Protein AF-A0A3M1JGF9-F1 (afdb_monomer)

Structure (mmCIF, N/CA/C/O backbone):
data_AF-A0A3M1JGF9-F1
#
_entry.id   AF-A0A3M1JGF9-F1
#
loop_
_atom_site.group_PDB
_atom_site.id
_atom_site.type_symbol
_atom_site.label_atom_id
_atom_site.label_alt_id
_atom_site.label_comp_id
_atom_site.label_asym_id
_atom_site.label_entity_id
_atom_site.label_seq_id
_atom_site.pdbx_PDB_ins_code
_atom_site.Cartn_x
_atom_site.Cartn_y
_atom_site.Cartn_z
_atom_site.occupancy
_atom_site.B_iso_or_equiv
_atom_site.auth_seq_id
_atom_site.auth_comp_id
_atom_site.auth_asym_id
_atom_site.auth_atom_id
_atom_site.pdbx_PDB_model_num
ATOM 1 N N . MET A 1 1 ? 50.517 15.305 14.776 1.00 36.41 1 MET A N 1
ATOM 2 C CA . MET A 1 1 ? 51.108 14.289 15.669 1.00 36.41 1 MET A CA 1
ATOM 3 C C . MET A 1 1 ? 50.270 14.239 16.945 1.00 36.41 1 MET A C 1
ATOM 5 O O . MET A 1 1 ? 50.256 15.203 17.689 1.00 36.41 1 MET A O 1
ATOM 9 N N . VAL A 1 2 ? 49.487 13.161 17.072 1.00 43.53 2 VAL A N 1
ATOM 10 C CA . VAL A 1 2 ? 48.803 12.592 18.256 1.00 43.53 2 VAL A CA 1
ATOM 11 C C . VAL A 1 2 ? 48.005 13.533 19.182 1.00 43.53 2 VAL A C 1
ATOM 13 O O . VAL A 1 2 ? 48.498 14.037 20.185 1.00 43.53 2 VAL A O 1
ATOM 16 N N . LEU A 1 3 ? 46.702 13.642 18.894 1.00 41.44 3 LEU A N 1
ATOM 17 C CA . LEU A 1 3 ? 45.661 14.099 19.818 1.00 41.44 3 LEU A CA 1
ATOM 18 C C . LEU A 1 3 ? 45.205 12.942 20.732 1.00 41.44 3 LEU A C 1
ATOM 20 O O . LEU A 1 3 ? 44.642 11.950 20.282 1.00 41.44 3 LEU A O 1
ATOM 24 N N . SER A 1 4 ? 45.503 13.103 22.022 1.00 41.81 4 SER A N 1
ATOM 25 C CA . SER A 1 4 ? 44.767 12.678 23.226 1.00 41.81 4 SER A CA 1
ATOM 26 C C . SER A 1 4 ? 43.719 11.547 23.106 1.00 41.81 4 SER A C 1
ATOM 28 O O . SER A 1 4 ? 42.524 11.787 22.934 1.00 41.81 4 SER A O 1
ATOM 30 N N . LYS A 1 5 ? 44.151 10.299 23.344 1.00 53.53 5 LYS A N 1
ATOM 31 C CA . LYS A 1 5 ? 43.290 9.165 23.739 1.00 53.53 5 LYS A CA 1
ATOM 32 C C . LYS A 1 5 ? 43.031 9.214 25.251 1.00 53.53 5 LYS A C 1
ATOM 34 O O . LYS A 1 5 ? 43.827 8.659 26.002 1.00 53.53 5 LYS A O 1
ATOM 39 N N . LYS A 1 6 ? 41.962 9.865 25.728 1.00 52.56 6 LYS A N 1
ATOM 40 C CA . LYS A 1 6 ? 41.618 9.839 27.174 1.00 52.56 6 LYS A CA 1
ATOM 41 C C . LYS A 1 6 ? 40.124 9.845 27.539 1.00 52.56 6 LYS A C 1
ATOM 43 O O . LYS A 1 6 ? 39.809 10.081 28.698 1.00 52.56 6 LYS A O 1
ATOM 48 N N . LYS A 1 7 ? 39.194 9.568 26.616 1.00 50.72 7 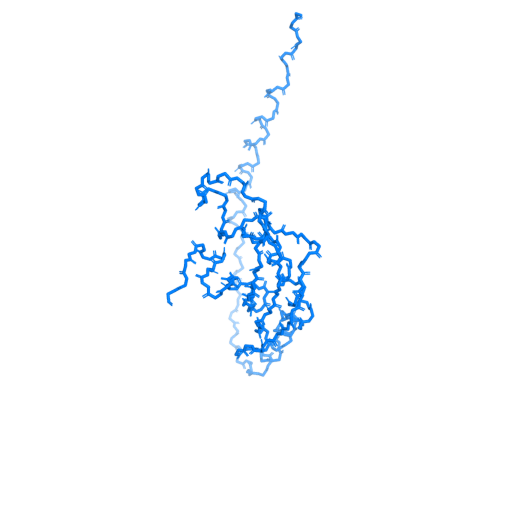LYS A N 1
ATOM 49 C CA . LYS A 1 7 ? 37.745 9.663 26.922 1.00 50.72 7 LYS A CA 1
ATOM 50 C C . LYS A 1 7 ? 36.935 8.362 26.854 1.00 50.72 7 LYS A C 1
ATOM 52 O O . LYS A 1 7 ? 35.781 8.366 27.251 1.00 50.72 7 LYS A O 1
ATOM 57 N N . GLU A 1 8 ? 37.542 7.240 26.479 1.00 52.59 8 GLU A N 1
ATOM 58 C CA . GLU A 1 8 ? 36.810 5.976 26.271 1.00 52.59 8 GLU A CA 1
ATOM 59 C C . GLU A 1 8 ? 36.653 5.103 27.535 1.00 52.59 8 GLU A C 1
ATOM 61 O O . GLU A 1 8 ? 35.921 4.121 27.519 1.00 52.59 8 GLU A O 1
ATOM 66 N N . LEU A 1 9 ? 37.300 5.439 28.661 1.00 48.44 9 LEU A N 1
ATOM 67 C CA . LEU A 1 9 ? 37.299 4.565 29.848 1.00 48.44 9 LEU A CA 1
ATOM 68 C C . LEU A 1 9 ? 36.198 4.853 30.886 1.00 48.44 9 LEU A C 1
ATOM 70 O O . LEU A 1 9 ? 36.077 4.105 31.851 1.00 48.44 9 LEU A O 1
ATOM 74 N N . SER A 1 10 ? 35.391 5.907 30.720 1.00 50.38 10 SER A N 1
ATOM 75 C CA . SER A 1 10 ? 34.428 6.329 31.756 1.00 50.38 10 SER A CA 1
ATOM 76 C C . SER A 1 10 ? 32.991 5.841 31.539 1.00 50.38 10 SER A C 1
ATOM 78 O O . SER A 1 10 ? 32.190 5.916 32.467 1.00 50.38 10 SER A O 1
ATOM 80 N N . VAL A 1 11 ? 32.638 5.350 30.347 1.00 48.50 11 VAL A N 1
ATOM 81 C CA . VAL A 1 11 ? 31.243 4.982 30.024 1.00 48.50 11 VAL A CA 1
ATOM 82 C C . VAL A 1 11 ? 30.950 3.511 30.347 1.00 48.50 11 VAL A C 1
ATOM 84 O O . VAL A 1 11 ? 29.849 3.178 30.779 1.00 48.50 11 VAL A O 1
ATOM 87 N N . PHE A 1 12 ? 31.956 2.635 30.259 1.00 44.84 12 PHE A N 1
ATOM 88 C CA . PHE A 1 12 ? 31.793 1.204 30.542 1.00 44.84 12 PHE A CA 1
ATOM 89 C C . PHE A 1 12 ? 31.507 0.881 32.019 1.00 44.84 12 PHE A C 1
ATOM 91 O O . PHE A 1 12 ? 30.880 -0.135 32.304 1.00 44.84 12 PHE A O 1
ATOM 98 N N . PHE A 1 13 ? 31.886 1.751 32.963 1.00 45.31 13 PHE A N 1
ATOM 99 C CA . PHE A 1 13 ? 31.640 1.522 34.395 1.00 45.31 13 PHE A CA 1
ATOM 100 C C . PHE A 1 13 ? 30.205 1.855 34.844 1.00 45.31 13 PHE A C 1
ATOM 102 O O . PHE A 1 13 ? 29.757 1.372 35.881 1.00 45.31 13 PHE A O 1
ATOM 109 N N . ILE A 1 14 ? 29.457 2.641 34.061 1.00 48.16 14 ILE A N 1
ATOM 110 C CA . ILE A 1 14 ? 28.083 3.050 34.408 1.00 48.16 14 ILE A CA 1
ATOM 111 C C . ILE A 1 14 ? 27.065 1.969 34.006 1.00 48.16 14 ILE A C 1
ATOM 113 O O . ILE A 1 14 ? 26.063 1.775 34.691 1.00 48.16 14 ILE A O 1
ATOM 117 N N . ILE A 1 15 ? 27.349 1.195 32.954 1.00 49.38 15 ILE A N 1
ATOM 118 C CA . ILE A 1 15 ? 26.433 0.160 32.444 1.00 49.38 15 ILE A CA 1
ATOM 119 C C . ILE A 1 15 ? 26.360 -1.055 33.391 1.00 49.38 15 ILE A C 1
ATOM 121 O O . ILE A 1 15 ? 25.320 -1.703 33.483 1.00 49.38 15 ILE A O 1
ATOM 125 N N . VAL A 1 16 ? 27.411 -1.328 34.173 1.00 47.16 16 VAL A N 1
ATOM 126 C CA . VAL A 1 16 ? 27.439 -2.481 35.095 1.00 47.16 16 VAL A CA 1
ATOM 127 C C . VAL A 1 16 ? 26.659 -2.226 36.398 1.00 47.16 16 VAL A C 1
ATOM 129 O O . VAL A 1 16 ? 26.144 -3.171 36.990 1.00 47.16 16 VAL A O 1
ATOM 132 N N . LEU A 1 17 ? 26.478 -0.971 36.829 1.00 45.69 17 LEU A N 1
ATOM 133 C CA . LEU A 1 17 ? 25.765 -0.661 38.082 1.00 45.69 17 LEU A CA 1
ATOM 134 C C . LEU A 1 17 ? 24.235 -0.582 37.941 1.00 45.69 17 LEU A C 1
ATOM 136 O O . LEU A 1 17 ? 23.527 -0.823 38.916 1.0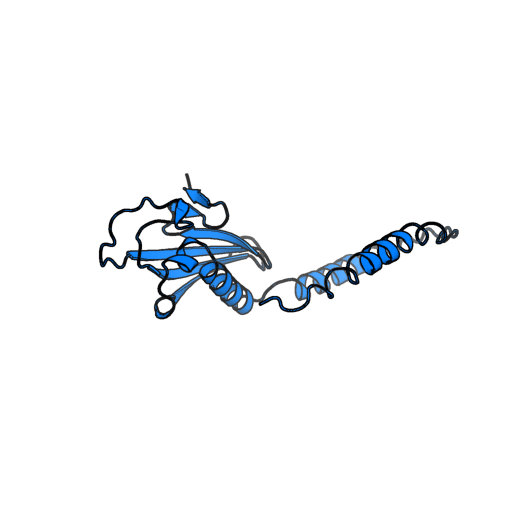0 45.69 17 LEU A O 1
ATOM 140 N N . VAL A 1 18 ? 23.701 -0.322 36.743 1.00 46.62 18 VAL A N 1
ATOM 141 C CA . VAL A 1 18 ? 22.239 -0.314 36.516 1.00 46.62 18 VAL A CA 1
ATOM 142 C C . VAL A 1 18 ? 21.674 -1.741 36.399 1.00 46.62 18 VAL A C 1
ATOM 144 O O . VAL A 1 18 ? 20.516 -1.979 36.736 1.00 46.62 18 VAL A O 1
ATOM 147 N N . GLY A 1 19 ? 22.503 -2.719 36.017 1.00 43.00 19 GLY A N 1
ATOM 148 C CA . GLY A 1 19 ? 22.100 -4.124 35.873 1.00 43.00 19 GLY A CA 1
ATOM 149 C C . GLY A 1 19 ? 21.864 -4.889 37.182 1.00 43.00 19 GLY A C 1
ATOM 150 O O . GLY A 1 19 ? 21.202 -5.920 37.156 1.00 43.00 19 GLY A O 1
ATOM 151 N N . ILE A 1 20 ? 22.353 -4.401 38.329 1.00 48.66 20 ILE A N 1
ATOM 152 C CA . ILE A 1 20 ? 22.236 -5.114 39.621 1.00 48.66 20 ILE A CA 1
ATOM 153 C C . ILE A 1 20 ? 21.040 -4.615 40.456 1.00 48.66 20 ILE A C 1
ATOM 155 O O . ILE A 1 20 ? 20.520 -5.347 41.297 1.00 48.66 20 ILE A O 1
ATOM 159 N N . ALA A 1 21 ? 20.520 -3.410 40.197 1.00 44.84 21 ALA A N 1
ATOM 160 C CA . ALA A 1 21 ? 19.360 -2.887 40.929 1.00 44.84 21 ALA A CA 1
ATOM 161 C C . ALA A 1 21 ? 18.011 -3.472 40.454 1.00 44.84 21 ALA A C 1
ATOM 163 O O . ALA A 1 21 ? 17.037 -3.454 41.205 1.00 44.84 21 ALA A O 1
ATOM 164 N N . ALA A 1 22 ? 17.942 -4.027 39.239 1.00 45.06 22 ALA A N 1
ATOM 165 C CA . ALA A 1 22 ? 16.697 -4.548 38.665 1.00 45.06 22 ALA A CA 1
ATOM 166 C C . ALA A 1 22 ? 16.371 -6.003 39.066 1.00 45.06 22 ALA A C 1
ATOM 168 O O . ALA A 1 22 ? 15.235 -6.438 38.893 1.00 45.06 22 ALA A O 1
ATOM 169 N N . THR A 1 23 ? 17.317 -6.756 39.638 1.00 47.50 23 THR A N 1
ATOM 170 C CA . THR A 1 23 ? 17.111 -8.174 39.997 1.00 47.50 23 THR A CA 1
ATOM 171 C C . THR A 1 23 ? 16.780 -8.422 41.469 1.00 47.50 23 THR A C 1
ATOM 173 O O . THR A 1 23 ? 16.525 -9.564 41.836 1.00 47.50 23 THR A O 1
ATOM 176 N N . LEU A 1 24 ? 16.731 -7.390 42.320 1.00 47.84 24 LEU A N 1
ATOM 177 C CA . LEU A 1 24 ? 16.362 -7.538 43.740 1.00 47.84 24 LEU A CA 1
ATOM 178 C C . LEU A 1 24 ? 15.080 -6.797 44.152 1.00 47.84 24 LEU A C 1
ATOM 180 O O . LEU A 1 24 ? 14.657 -6.919 45.297 1.00 47.84 24 LEU A O 1
ATOM 184 N N . TYR A 1 25 ? 14.403 -6.107 43.229 1.00 45.59 25 TYR A N 1
ATOM 185 C CA . TYR A 1 25 ? 13.114 -5.455 43.515 1.00 45.59 25 TYR A CA 1
ATOM 186 C C . TYR A 1 25 ? 11.878 -6.324 43.217 1.00 45.59 25 TYR A C 1
ATOM 188 O O . TYR A 1 25 ? 10.751 -5.860 43.352 1.00 45.59 25 TYR A O 1
ATOM 196 N N . PHE A 1 26 ? 12.070 -7.595 42.847 1.00 46.75 26 PHE A N 1
ATOM 197 C CA . PHE A 1 26 ? 10.984 -8.518 42.483 1.00 46.75 26 PHE A CA 1
ATOM 198 C C . PHE A 1 26 ? 10.594 -9.527 43.582 1.00 46.75 26 PHE A C 1
ATOM 200 O O . PHE A 1 26 ? 9.940 -10.521 43.281 1.00 46.75 26 PHE A O 1
ATOM 207 N N . SER A 1 27 ? 10.958 -9.301 44.853 1.00 45.94 27 SER A N 1
ATOM 208 C CA . SER A 1 27 ? 10.731 -10.291 45.928 1.00 45.94 27 SER A CA 1
ATOM 209 C C . SER A 1 27 ? 9.824 -9.857 47.092 1.00 45.94 27 SER A C 1
ATOM 211 O O . SER A 1 27 ? 9.777 -10.558 48.102 1.00 45.94 27 SER A O 1
ATOM 213 N N . SER A 1 28 ? 9.073 -8.756 47.012 1.00 48.97 28 SER A N 1
ATOM 214 C CA . SER A 1 28 ? 8.245 -8.349 48.164 1.00 48.97 28 SER A CA 1
ATOM 215 C C . SER A 1 28 ? 6.994 -7.543 47.819 1.00 48.97 28 SER A C 1
ATOM 217 O O . SER A 1 28 ? 6.705 -6.529 48.448 1.00 48.97 28 SER A O 1
ATOM 219 N N . TYR A 1 29 ? 6.185 -8.032 46.878 1.00 39.84 29 TYR A N 1
ATOM 220 C CA . TYR A 1 29 ? 4.782 -7.615 46.819 1.00 39.84 29 TYR A CA 1
ATOM 221 C C . TYR A 1 29 ? 3.854 -8.817 46.642 1.00 39.84 29 TYR A C 1
ATOM 223 O O . TYR A 1 29 ? 3.388 -9.134 45.553 1.00 39.84 29 TYR A O 1
ATOM 231 N N . SER A 1 30 ? 3.603 -9.497 47.762 1.00 48.75 30 SER A N 1
ATOM 232 C CA . SER A 1 30 ? 2.412 -10.324 47.948 1.00 48.75 30 SER A CA 1
ATOM 233 C C . SER A 1 30 ? 1.297 -9.447 48.515 1.00 48.75 30 SER A C 1
ATOM 235 O O . SER A 1 30 ? 1.406 -9.041 49.673 1.00 48.75 30 SER A O 1
ATOM 237 N N . PRO A 1 31 ? 0.192 -9.204 47.796 1.00 45.03 31 PRO A N 1
ATOM 238 C CA . PRO A 1 31 ? -1.070 -8.901 48.440 1.00 45.03 31 PRO A CA 1
ATOM 239 C C . PRO A 1 31 ? -1.772 -10.229 48.742 1.00 45.03 31 PRO A C 1
ATOM 241 O O . PRO A 1 31 ? -2.373 -10.863 47.876 1.00 45.03 31 PRO A O 1
ATOM 244 N N . ALA A 1 32 ? -1.659 -10.675 49.991 1.00 42.03 32 ALA A N 1
ATOM 245 C CA . ALA A 1 32 ? -2.533 -11.698 50.538 1.00 42.03 32 ALA A CA 1
ATOM 246 C C . ALA A 1 32 ? -3.851 -11.049 50.986 1.00 42.03 32 ALA A C 1
ATOM 248 O O . ALA A 1 32 ? -3.837 -10.100 51.765 1.00 42.03 32 ALA A O 1
ATOM 249 N N . GLY A 1 33 ? -4.972 -11.626 50.547 1.00 34.81 33 GLY A N 1
ATOM 250 C CA . GLY A 1 33 ? -6.268 -11.502 51.214 1.00 34.81 33 GLY A CA 1
ATOM 251 C C . GLY A 1 33 ? -7.330 -10.715 50.448 1.00 34.81 33 GLY A C 1
ATOM 252 O O . GLY A 1 33 ? -7.343 -9.494 50.453 1.00 34.81 33 GLY A O 1
ATOM 253 N N . SER A 1 34 ? -8.311 -11.415 49.883 1.00 36.72 34 SER A N 1
ATOM 254 C CA . SER A 1 34 ? -9.589 -11.618 50.576 1.00 36.72 34 SER A CA 1
ATOM 255 C C . SER A 1 34 ? -10.605 -12.233 49.619 1.00 36.72 34 SER A C 1
ATOM 257 O O . SER A 1 34 ? -10.909 -11.701 48.556 1.00 36.72 34 SER A O 1
ATOM 259 N N . SER A 1 35 ? -11.157 -13.357 50.058 1.00 45.91 35 SER A N 1
ATOM 260 C CA . SER A 1 35 ? -12.418 -13.938 49.616 1.00 45.91 35 SER A CA 1
ATOM 261 C C . SER A 1 35 ? -13.517 -12.889 49.438 1.00 45.91 35 SER A C 1
ATOM 263 O O . SER A 1 35 ? -13.754 -12.075 50.331 1.00 45.91 35 SER A O 1
ATOM 265 N N . GLY A 1 36 ? -14.237 -12.982 48.327 1.00 32.53 36 GLY A N 1
ATOM 266 C CA . GLY A 1 36 ? -15.454 -12.221 48.090 1.00 32.53 36 GLY A CA 1
ATOM 267 C C . GLY A 1 36 ? -16.043 -12.588 46.742 1.00 32.53 36 GLY A C 1
ATOM 268 O O . GLY A 1 36 ? -15.845 -11.882 45.762 1.00 32.53 36 GLY A O 1
ATOM 269 N N . GLY A 1 37 ? -16.742 -13.721 46.682 1.00 42.78 37 GLY A N 1
ATOM 270 C CA . GLY A 1 37 ? -17.642 -13.990 45.571 1.00 42.78 37 GLY A CA 1
ATOM 271 C C . GLY A 1 37 ? -18.718 -12.910 45.540 1.00 42.78 37 GLY A C 1
ATOM 272 O O . GLY A 1 37 ? -19.593 -12.888 46.398 1.00 42.78 37 GLY A O 1
ATOM 273 N N . VAL A 1 38 ? -18.653 -12.032 44.545 1.00 38.28 38 VAL A N 1
ATOM 274 C CA . VAL A 1 38 ? -19.790 -11.227 44.109 1.00 38.28 38 VAL A CA 1
ATOM 275 C C . VAL A 1 38 ? -19.975 -11.532 42.631 1.00 38.28 38 VAL A C 1
ATOM 277 O O . VAL A 1 38 ? -19.209 -11.094 41.777 1.00 38.28 38 VAL A O 1
ATOM 280 N N . GLN A 1 39 ? -20.982 -12.355 42.337 1.00 47.84 39 GLN A N 1
ATOM 281 C CA . GLN A 1 39 ? -21.560 -12.417 41.003 1.00 47.84 39 GLN A CA 1
ATOM 282 C C . GLN 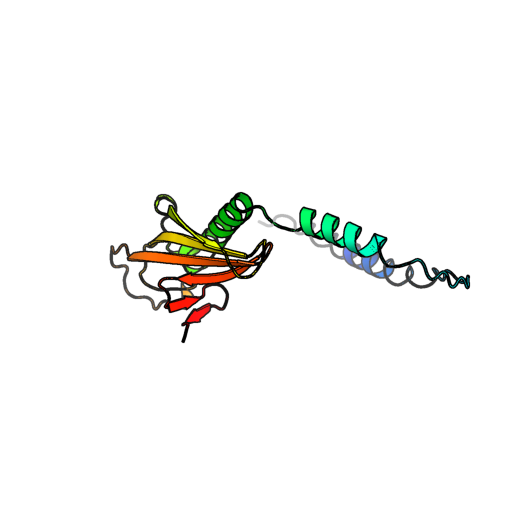A 1 39 ? -22.246 -11.074 40.739 1.00 47.84 39 GLN A C 1
ATOM 284 O O . GLN A 1 39 ? -23.394 -10.876 41.136 1.00 47.84 39 GLN A O 1
ATOM 289 N N . GLU A 1 40 ? -21.548 -10.150 40.081 1.00 47.78 40 GLU A N 1
ATOM 290 C CA . GLU A 1 40 ? -22.155 -8.925 39.572 1.00 47.78 40 GLU A CA 1
ATOM 291 C C . GLU A 1 40 ? -22.428 -9.070 38.070 1.00 47.78 40 GLU A C 1
ATOM 293 O O . GLU A 1 40 ? -21.565 -9.390 37.251 1.00 47.78 40 GLU A O 1
ATOM 298 N N . LYS A 1 41 ? -23.709 -8.948 37.739 1.00 45.28 41 LYS A N 1
ATOM 299 C CA . LYS A 1 41 ? -24.344 -9.347 36.485 1.00 45.28 41 LYS A CA 1
ATOM 300 C C . LYS A 1 41 ? -23.861 -8.507 35.293 1.00 45.28 41 LYS A C 1
ATOM 302 O O . LYS A 1 41 ? -24.285 -7.371 35.136 1.00 45.28 41 LYS A O 1
ATOM 307 N N . GLY A 1 42 ? -23.044 -9.105 34.424 1.00 51.62 42 GLY A N 1
ATOM 308 C CA . GLY A 1 42 ? -23.193 -9.218 32.954 1.00 51.62 42 GLY A CA 1
ATOM 309 C C . GLY A 1 42 ? -23.464 -8.012 32.030 1.00 51.62 42 GLY A C 1
ATOM 310 O O . GLY A 1 42 ? -23.375 -8.191 30.819 1.00 51.62 42 GLY A O 1
ATOM 311 N N . VAL A 1 43 ? -23.790 -6.814 32.519 1.00 52.81 43 VAL A N 1
ATOM 312 C CA . VAL A 1 43 ? -24.209 -5.670 31.678 1.00 52.81 43 VAL A CA 1
ATOM 313 C C . VAL A 1 43 ? -23.077 -4.651 31.511 1.00 52.81 43 VAL A C 1
ATOM 315 O O . VAL A 1 43 ? -22.795 -4.216 30.392 1.00 52.81 43 VAL A O 1
ATOM 318 N N . VAL A 1 44 ? -22.346 -4.368 32.595 1.00 56.22 44 VAL A N 1
ATOM 319 C CA . VAL A 1 44 ? -21.302 -3.326 32.666 1.00 56.22 44 VAL A CA 1
ATOM 320 C C . VAL A 1 44 ? -20.097 -3.624 31.757 1.00 56.22 44 VAL A C 1
ATOM 322 O O . VAL A 1 44 ? -19.498 -2.718 31.183 1.00 56.22 44 VAL A O 1
ATOM 325 N N . THR A 1 45 ? -19.770 -4.895 31.520 1.00 59.72 45 THR A N 1
ATOM 326 C CA . THR A 1 45 ? -18.653 -5.298 30.645 1.00 59.72 45 THR A CA 1
ATOM 327 C C . THR A 1 45 ? -18.911 -5.044 29.160 1.00 59.72 45 THR A C 1
ATOM 329 O O . THR A 1 45 ? -17.968 -4.794 28.408 1.00 59.72 45 THR A O 1
ATOM 332 N N . SER A 1 46 ? -20.168 -5.089 28.711 1.00 60.97 46 SER A N 1
ATOM 333 C CA . SER A 1 46 ? -20.499 -4.907 27.291 1.00 60.97 46 SER A CA 1
ATOM 334 C C . SER A 1 46 ? -20.419 -3.442 26.855 1.00 60.97 46 SER A C 1
ATOM 336 O O . SER A 1 46 ? -19.972 -3.147 25.746 1.00 60.97 46 SER A O 1
ATOM 338 N N . GLU A 1 47 ? -20.796 -2.521 27.742 1.00 65.69 47 GLU A N 1
ATOM 339 C CA . GLU A 1 47 ? -20.747 -1.082 27.489 1.00 65.69 47 GLU A CA 1
ATOM 340 C C . GLU A 1 47 ? -19.317 -0.558 27.572 1.00 65.69 47 GLU A C 1
ATOM 342 O O . GLU A 1 47 ? -18.886 0.141 26.658 1.00 65.69 47 GLU A O 1
ATOM 347 N N . ILE A 1 48 ? -18.537 -0.992 28.569 1.00 66.12 48 ILE A N 1
ATOM 348 C CA . ILE A 1 48 ? -17.108 -0.655 28.657 1.00 66.12 48 ILE A CA 1
ATOM 349 C C . ILE A 1 48 ? -16.355 -1.171 27.423 1.00 66.12 48 ILE A C 1
ATOM 351 O O . ILE A 1 48 ? -15.601 -0.418 26.813 1.00 66.12 48 ILE A O 1
ATOM 355 N N . ARG A 1 49 ? -16.622 -2.404 26.965 1.00 62.50 49 ARG A N 1
ATOM 356 C CA . ARG A 1 49 ? -16.023 -2.936 25.727 1.00 62.50 49 ARG A CA 1
ATOM 357 C C . ARG A 1 49 ? -16.409 -2.118 24.494 1.00 62.50 49 ARG A C 1
ATOM 359 O O . ARG A 1 49 ? -15.552 -1.872 23.652 1.00 62.50 49 ARG A O 1
ATOM 366 N N . LYS A 1 50 ? -17.668 -1.685 24.375 1.00 61.66 50 LYS A N 1
ATOM 367 C CA . LYS A 1 50 ? -18.121 -0.836 23.259 1.00 61.66 50 LYS A CA 1
ATOM 368 C C . LYS A 1 50 ? -17.467 0.544 23.282 1.00 61.66 50 LYS A C 1
ATOM 370 O O . LYS A 1 50 ? -17.096 1.042 22.225 1.00 61.66 50 LYS A O 1
ATOM 375 N N . ILE A 1 51 ? -17.302 1.142 24.459 1.00 64.06 51 ILE A N 1
ATOM 376 C CA . ILE A 1 51 ? -16.632 2.439 24.628 1.00 64.06 51 ILE A CA 1
ATOM 377 C C . ILE A 1 51 ? -15.144 2.310 24.274 1.00 64.06 51 ILE A C 1
ATOM 379 O O . ILE A 1 51 ? -14.631 3.095 23.482 1.00 64.06 51 ILE A O 1
ATOM 383 N N . GLN A 1 52 ? -14.484 1.257 24.755 1.00 59.03 52 GLN A N 1
ATOM 384 C CA . GLN A 1 52 ? -13.063 1.010 24.513 1.00 59.03 52 GLN A CA 1
ATOM 385 C C . GLN A 1 52 ? -12.775 0.613 23.054 1.00 59.03 52 GLN A C 1
ATOM 387 O O . GLN A 1 52 ? -11.765 1.032 22.496 1.00 59.03 52 GLN A O 1
ATOM 392 N N .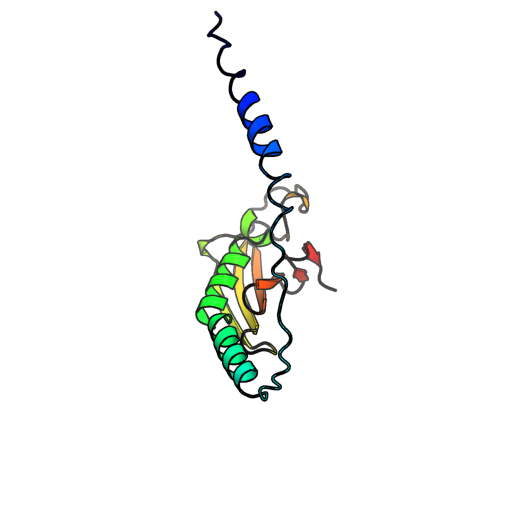 GLN A 1 53 ? -13.687 -0.118 22.395 1.00 58.53 53 GLN A N 1
ATOM 393 C CA . GLN A 1 53 ? -13.603 -0.388 20.953 1.00 58.53 53 GLN A CA 1
ATOM 394 C C . GLN A 1 53 ? -13.849 0.863 20.101 1.00 58.53 53 GLN A C 1
ATOM 396 O O . GLN A 1 53 ? -13.218 1.025 19.058 1.00 58.53 53 GLN A O 1
ATOM 401 N N . LYS A 1 54 ? -14.733 1.761 20.547 1.00 60.59 54 LYS A N 1
ATOM 402 C CA . LYS A 1 54 ? -15.019 3.026 19.860 1.00 60.59 54 LYS A CA 1
ATOM 403 C C . LYS A 1 54 ? -13.846 4.008 19.932 1.00 60.59 54 LYS A C 1
ATOM 405 O O . LYS A 1 54 ? -13.603 4.708 18.958 1.00 60.59 54 LYS A O 1
ATOM 410 N N . GLU A 1 55 ? -13.102 4.036 21.037 1.00 61.38 55 GLU A N 1
ATOM 411 C CA . GLU A 1 55 ? -11.841 4.793 21.126 1.00 61.38 55 GLU A CA 1
ATOM 412 C C . GLU A 1 55 ? -10.675 4.109 20.391 1.00 61.38 55 GLU A C 1
ATOM 414 O O . GLU A 1 55 ? -9.698 4.763 20.019 1.00 61.38 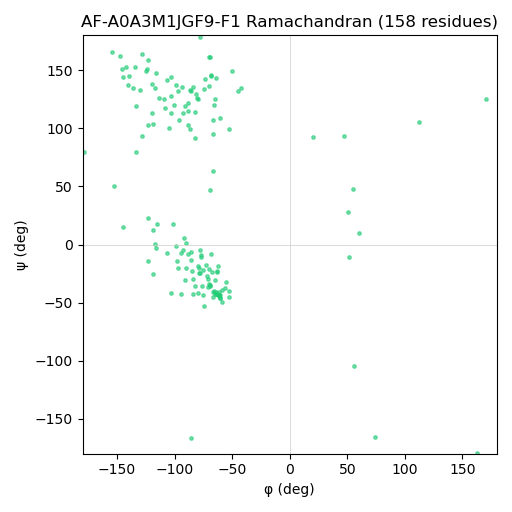55 GLU A O 1
ATOM 419 N N . SER A 1 56 ? -10.747 2.795 20.150 1.00 67.06 56 SER A N 1
ATOM 420 C CA . SER A 1 56 ? -9.663 2.067 19.486 1.00 67.06 56 SER A CA 1
ATOM 421 C C . SER A 1 56 ? -9.768 2.013 17.961 1.00 67.06 56 SER A C 1
ATOM 423 O O . SER A 1 56 ? -8.745 1.751 17.329 1.00 67.06 56 SER A O 1
ATOM 425 N N . SER A 1 57 ? -10.944 2.234 17.367 1.00 81.19 57 SER A N 1
ATOM 426 C CA . SER A 1 57 ? -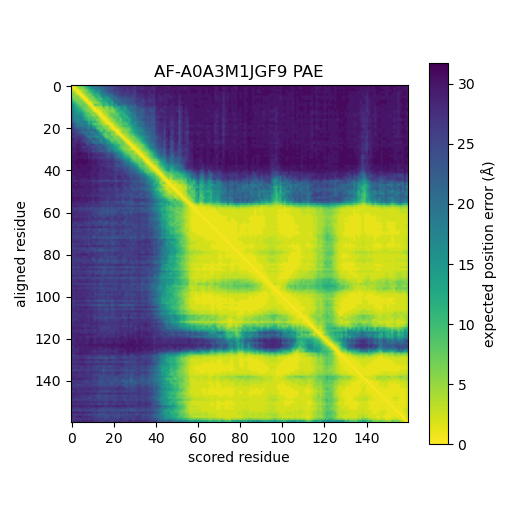11.155 2.154 15.913 1.00 81.19 57 SER A CA 1
ATOM 427 C C . SER A 1 57 ? -10.775 3.450 15.196 1.00 81.19 57 SER A C 1
ATOM 429 O O . SER A 1 57 ? -11.169 4.526 15.640 1.00 81.19 57 SER A O 1
ATOM 431 N N . LEU A 1 58 ? -10.066 3.352 14.068 1.00 89.31 58 LEU A N 1
ATOM 432 C CA . LEU A 1 58 ? -9.830 4.507 13.198 1.00 89.31 58 LEU A CA 1
ATOM 433 C C . LEU A 1 58 ? -11.126 4.960 12.527 1.00 89.31 58 LEU A C 1
ATOM 435 O O . LEU A 1 58 ? -11.960 4.139 12.141 1.00 89.31 58 LEU A O 1
ATOM 439 N N . THR A 1 59 ? -11.264 6.267 12.326 1.00 93.44 59 THR A N 1
ATOM 440 C CA . THR A 1 59 ? -12.213 6.802 11.347 1.00 93.44 59 THR A CA 1
ATOM 441 C C . THR A 1 59 ? -11.749 6.479 9.924 1.00 93.44 59 THR A C 1
ATOM 443 O O . THR A 1 59 ? -10.570 6.216 9.681 1.00 93.44 59 THR A O 1
ATOM 446 N N . PHE A 1 60 ? -12.666 6.557 8.956 1.00 94.81 60 PHE A N 1
ATOM 447 C CA . PHE A 1 60 ? -12.337 6.373 7.539 1.00 94.81 60 PHE A CA 1
ATOM 448 C C . PHE A 1 60 ? -11.182 7.277 7.077 1.00 94.81 60 PHE A C 1
ATOM 450 O O . PHE A 1 60 ? -10.261 6.824 6.404 1.00 94.81 60 PHE A O 1
ATOM 457 N N . GLU A 1 61 ? -11.214 8.557 7.457 1.00 96.31 61 GLU A N 1
ATOM 458 C CA . GLU A 1 61 ? -10.216 9.537 7.022 1.00 96.31 61 GLU A CA 1
ATOM 459 C C . GLU A 1 61 ? -8.848 9.306 7.677 1.00 96.31 61 GLU A C 1
ATOM 461 O O . GLU A 1 61 ? -7.813 9.464 7.029 1.00 96.31 61 GLU A O 1
ATOM 466 N N . GLU A 1 62 ? -8.821 8.894 8.946 1.00 95.69 62 GLU A N 1
ATOM 467 C CA . GLU A 1 62 ? -7.577 8.497 9.613 1.00 95.69 62 GLU A CA 1
ATOM 468 C C . GLU A 1 62 ? -7.001 7.221 9.000 1.00 95.69 62 GLU A C 1
ATOM 470 O O . GLU A 1 62 ? -5.793 7.152 8.774 1.00 95.69 62 GLU A O 1
ATOM 475 N N . SER A 1 63 ? -7.853 6.240 8.682 1.00 96.69 63 SER A N 1
ATOM 476 C CA . SER A 1 63 ? -7.431 5.005 8.019 1.00 96.69 63 SER A CA 1
ATOM 477 C C . SER A 1 63 ? -6.858 5.283 6.631 1.00 96.69 63 SER A C 1
ATOM 479 O O . SER A 1 63 ? -5.771 4.805 6.316 1.00 96.69 63 SER A O 1
ATOM 481 N N . ARG A 1 64 ? -7.499 6.165 5.851 1.00 97.94 64 ARG A N 1
ATOM 482 C CA . ARG A 1 64 ? -7.009 6.603 4.535 1.00 97.94 64 ARG A CA 1
ATOM 483 C C . ARG A 1 64 ? -5.629 7.250 4.623 1.00 97.94 64 ARG A C 1
ATOM 485 O O . ARG A 1 64 ? -4.736 6.883 3.864 1.00 97.94 64 ARG A O 1
ATOM 492 N N . LYS A 1 65 ? -5.443 8.202 5.545 1.00 98.06 65 LYS A N 1
ATOM 493 C CA . LYS A 1 65 ? -4.150 8.881 5.744 1.00 98.06 65 LYS A CA 1
ATOM 494 C C . LYS A 1 65 ? -3.068 7.916 6.214 1.00 98.06 65 LYS A C 1
ATOM 496 O O . LYS A 1 65 ? -1.933 7.997 5.751 1.00 98.06 65 LYS A O 1
ATOM 501 N N . LEU A 1 66 ? -3.415 6.999 7.116 1.00 97.81 66 LEU A N 1
ATOM 502 C CA . LEU A 1 66 ? -2.492 5.967 7.570 1.00 97.81 66 LEU A CA 1
ATOM 503 C C . LEU A 1 66 ? -2.114 5.024 6.422 1.00 97.81 66 LEU A C 1
ATOM 505 O O . LEU A 1 66 ? -0.942 4.708 6.267 1.00 97.81 66 LEU A O 1
ATOM 509 N N . ALA A 1 67 ? -3.074 4.622 5.592 1.00 98.38 67 ALA A N 1
ATOM 510 C CA . ALA A 1 67 ? -2.831 3.787 4.423 1.00 98.38 67 ALA A CA 1
ATOM 511 C C . ALA A 1 67 ? -1.890 4.463 3.415 1.00 98.38 67 ALA A C 1
ATOM 513 O O . ALA A 1 67 ? -0.954 3.829 2.938 1.00 98.38 67 ALA A O 1
ATOM 514 N N . GLU A 1 68 ? -2.091 5.754 3.141 1.00 98.56 68 GLU A N 1
ATOM 515 C CA . GLU A 1 68 ? -1.210 6.548 2.276 1.00 98.56 68 GLU A CA 1
ATOM 516 C C . GLU A 1 68 ? 0.218 6.610 2.836 1.00 98.56 68 GLU A C 1
ATOM 518 O O . GLU A 1 68 ? 1.187 6.347 2.123 1.00 98.56 68 GLU A O 1
ATOM 523 N N . PHE A 1 69 ? 0.352 6.871 4.140 1.00 98.31 69 PHE A N 1
ATOM 524 C CA . PHE A 1 69 ? 1.643 6.867 4.824 1.00 98.31 69 PHE A CA 1
ATOM 525 C C . PHE A 1 69 ? 2.334 5.494 4.754 1.00 98.31 69 PHE A C 1
ATOM 527 O O . PHE A 1 69 ? 3.523 5.411 4.431 1.00 98.31 69 PHE A O 1
ATOM 534 N N . LEU A 1 70 ? 1.597 4.412 5.014 1.00 98.31 70 LEU A N 1
ATOM 535 C CA . LEU A 1 70 ? 2.120 3.048 4.959 1.00 98.31 70 LEU A CA 1
ATOM 536 C C . LEU A 1 70 ? 2.559 2.669 3.542 1.00 98.31 70 LEU A C 1
ATOM 538 O O . LEU A 1 70 ? 3.649 2.125 3.387 1.00 98.31 70 LEU A O 1
ATOM 542 N N . LEU A 1 71 ? 1.777 3.021 2.516 1.00 98.44 71 LEU A N 1
ATOM 543 C CA . LEU A 1 71 ? 2.161 2.841 1.115 1.00 98.44 71 LEU A CA 1
ATOM 544 C C . LEU A 1 71 ? 3.423 3.636 0.772 1.00 98.44 71 LEU A C 1
ATOM 546 O O . LEU A 1 71 ? 4.332 3.086 0.162 1.00 98.44 71 LEU A O 1
ATOM 550 N N . SER A 1 72 ? 3.525 4.894 1.208 1.00 97.69 72 SER A N 1
ATOM 551 C CA . SER A 1 72 ? 4.712 5.721 0.945 1.00 97.69 72 SER A CA 1
ATOM 552 C C . SER A 1 72 ? 5.995 5.170 1.586 1.00 97.69 72 SER A C 1
ATOM 554 O O . SER A 1 72 ? 7.099 5.439 1.115 1.00 97.69 72 SER A O 1
ATOM 556 N N . SER A 1 73 ? 5.841 4.369 2.643 1.00 96.81 73 SER A N 1
ATOM 557 C CA . SER A 1 73 ? 6.928 3.682 3.347 1.00 96.81 73 SER A CA 1
ATOM 558 C C . SER A 1 73 ? 7.162 2.253 2.840 1.00 96.81 73 SER A C 1
ATOM 560 O O . SER A 1 73 ? 8.106 1.593 3.277 1.00 96.81 73 SER A O 1
ATOM 562 N N . ALA A 1 74 ? 6.298 1.747 1.957 1.00 95.62 74 ALA A N 1
ATOM 563 C CA . ALA A 1 74 ? 6.384 0.395 1.429 1.00 95.62 74 ALA A CA 1
ATOM 564 C C . ALA A 1 74 ? 7.538 0.297 0.416 1.00 95.62 74 ALA A C 1
ATOM 566 O O . ALA A 1 74 ? 7.749 1.249 -0.339 1.00 95.62 74 ALA A O 1
ATOM 567 N N . PRO A 1 75 ? 8.298 -0.816 0.367 1.00 94.25 75 PRO A N 1
ATOM 568 C CA . PRO A 1 75 ? 9.519 -0.898 -0.434 1.00 94.25 75 PRO A CA 1
ATOM 569 C C . PRO A 1 75 ? 9.339 -0.507 -1.903 1.00 94.25 75 PRO A C 1
ATOM 571 O O . PRO A 1 75 ? 10.191 0.188 -2.452 1.00 94.25 75 PRO A O 1
ATOM 574 N N . THR A 1 76 ? 8.235 -0.897 -2.543 1.00 93.81 76 THR A N 1
ATOM 575 C CA . THR A 1 76 ? 8.027 -0.598 -3.963 1.00 93.81 76 THR A CA 1
ATOM 576 C C . THR A 1 76 ? 7.956 0.901 -4.229 1.00 93.81 76 THR A C 1
ATOM 578 O O . THR A 1 76 ? 8.584 1.385 -5.170 1.00 93.81 76 THR A O 1
ATOM 581 N N . PHE A 1 77 ? 7.235 1.639 -3.385 1.00 95.81 77 PHE A N 1
ATOM 582 C CA . PHE A 1 77 ? 7.109 3.087 -3.508 1.00 95.81 77 PHE A CA 1
ATOM 583 C C . PHE A 1 77 ? 8.329 3.819 -2.943 1.00 95.81 77 PHE A C 1
ATOM 585 O O . PHE A 1 77 ? 8.809 4.771 -3.544 1.00 95.81 77 PHE A O 1
ATOM 592 N N . PHE A 1 78 ? 8.844 3.383 -1.796 1.00 95.06 78 PHE A N 1
ATOM 593 C CA . PHE A 1 78 ? 9.907 4.076 -1.075 1.00 95.06 78 PHE A CA 1
ATOM 594 C C . PHE A 1 78 ? 11.186 4.233 -1.907 1.00 95.06 78 PHE A C 1
ATOM 596 O O . PHE A 1 78 ? 11.833 5.277 -1.843 1.00 95.06 78 PHE A O 1
ATOM 603 N N . TYR A 1 79 ? 11.554 3.207 -2.682 1.00 90.62 79 TYR A N 1
ATOM 604 C CA . TYR A 1 79 ? 12.777 3.241 -3.484 1.00 90.62 79 TYR A CA 1
ATOM 605 C C . TYR A 1 79 ? 12.598 3.944 -4.832 1.00 90.62 79 TYR A C 1
ATO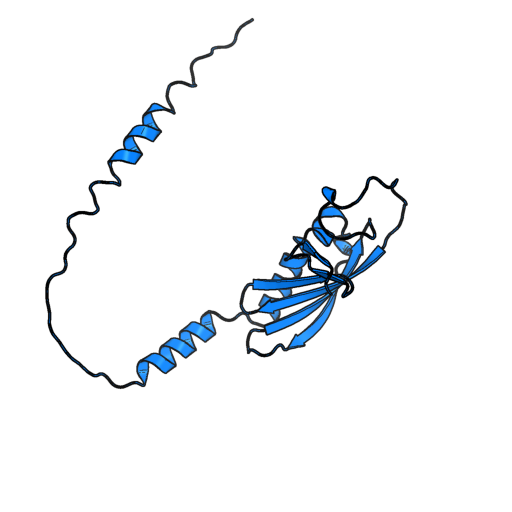M 607 O O . TYR A 1 79 ? 13.463 4.728 -5.215 1.00 90.62 79 TYR A O 1
ATOM 615 N N . ASP A 1 80 ? 11.492 3.683 -5.535 1.00 91.44 80 ASP A N 1
ATOM 616 C CA . ASP A 1 80 ? 11.343 4.088 -6.941 1.00 91.44 80 ASP A CA 1
ATOM 617 C C . ASP A 1 80 ? 10.123 4.973 -7.218 1.00 91.44 80 ASP A C 1
ATOM 619 O O . ASP A 1 80 ? 10.034 5.570 -8.294 1.00 91.44 80 ASP A O 1
ATOM 623 N N . GLY A 1 81 ? 9.180 5.059 -6.280 1.00 93.88 81 GLY A N 1
ATOM 624 C CA . GLY A 1 81 ? 7.960 5.844 -6.412 1.00 93.88 81 GLY A CA 1
ATOM 625 C C . GLY A 1 81 ? 8.254 7.338 -6.523 1.00 93.88 81 GLY A C 1
ATOM 626 O O . GLY A 1 81 ? 9.166 7.871 -5.894 1.00 93.88 81 GLY A O 1
ATOM 627 N N . ILE A 1 82 ? 7.468 8.036 -7.338 1.00 95.50 82 ILE A N 1
ATOM 628 C CA . ILE A 1 82 ? 7.568 9.481 -7.546 1.00 95.50 82 ILE A CA 1
ATOM 629 C C . ILE A 1 82 ? 6.543 10.162 -6.623 1.00 95.50 82 ILE A C 1
ATOM 631 O O . ILE A 1 82 ? 5.344 10.113 -6.921 1.00 95.50 82 ILE A O 1
ATOM 635 N N . PRO A 1 83 ? 6.963 10.837 -5.531 1.00 96.38 83 PRO A N 1
ATOM 636 C CA . PRO A 1 83 ? 6.046 11.306 -4.487 1.00 96.38 83 PRO A CA 1
ATOM 637 C C . PRO A 1 83 ? 4.920 12.217 -4.979 1.00 96.38 83 PRO A C 1
ATOM 639 O O . PRO A 1 83 ? 3.786 12.097 -4.532 1.00 96.38 83 PRO A O 1
ATOM 642 N N . SER A 1 84 ? 5.205 13.088 -5.949 1.00 97.38 84 SER A N 1
ATOM 643 C CA . SER A 1 84 ? 4.224 14.023 -6.521 1.00 97.38 84 SER A CA 1
ATOM 644 C C . SER A 1 84 ? 3.122 13.357 -7.351 1.00 97.38 84 SER A C 1
ATOM 646 O O . SER A 1 84 ? 2.186 14.036 -7.767 1.00 97.38 84 SER A O 1
ATOM 648 N N . THR A 1 85 ? 3.236 12.056 -7.621 1.00 97.81 85 THR A N 1
ATOM 649 C CA . THR A 1 85 ? 2.303 11.298 -8.468 1.00 97.81 85 THR A CA 1
ATOM 650 C C . THR A 1 85 ? 1.391 10.376 -7.668 1.00 97.81 85 THR A C 1
ATOM 652 O O . THR A 1 85 ? 0.469 9.799 -8.242 1.00 97.81 85 THR A O 1
ATOM 655 N N . LEU A 1 86 ? 1.627 10.245 -6.356 1.00 98.44 86 LEU A N 1
ATOM 656 C CA . LEU A 1 86 ? 0.767 9.467 -5.478 1.00 98.44 86 LEU A CA 1
ATOM 657 C C . LEU A 1 86 ? -0.610 10.125 -5.400 1.00 98.44 86 LEU A C 1
ATOM 659 O O . LEU A 1 86 ? -0.750 11.279 -5.000 1.00 98.44 86 LEU A O 1
ATOM 663 N N . SER A 1 87 ? -1.629 9.380 -5.803 1.00 98.44 87 SER A N 1
ATOM 664 C CA . SER A 1 87 ? -3.001 9.858 -5.856 1.00 98.44 87 SER A CA 1
ATOM 665 C C . SER A 1 87 ? -3.948 8.813 -5.295 1.00 98.44 87 SER A C 1
ATOM 667 O O . SER A 1 87 ? -3.845 7.627 -5.604 1.00 98.44 87 SER A O 1
ATOM 669 N N . TYR A 1 88 ? -4.879 9.258 -4.460 1.00 98.62 88 TYR A N 1
ATOM 670 C CA . TYR A 1 88 ? -5.925 8.413 -3.905 1.00 98.62 88 TYR A CA 1
ATOM 671 C C . TYR A 1 88 ? -7.060 8.234 -4.922 1.00 98.62 88 TYR A C 1
ATOM 673 O O . TYR A 1 88 ? -7.619 9.211 -5.417 1.00 98.62 88 TYR A O 1
ATOM 681 N N . ILE A 1 89 ? -7.413 6.980 -5.209 1.00 98.31 89 ILE A N 1
ATOM 682 C CA . ILE A 1 89 ? -8.427 6.611 -6.209 1.00 98.31 89 ILE A CA 1
ATOM 683 C C . ILE A 1 89 ? -9.798 6.428 -5.552 1.00 98.31 89 ILE A C 1
ATOM 685 O O . ILE A 1 89 ? -10.819 6.844 -6.096 1.00 98.31 89 ILE A O 1
ATOM 689 N N . GLY A 1 90 ? -9.844 5.768 -4.396 1.00 98.06 90 GLY A N 1
ATOM 690 C CA . GLY A 1 90 ? -11.105 5.378 -3.774 1.00 98.06 90 GLY A CA 1
ATOM 691 C C . GLY A 1 90 ? -10.929 4.296 -2.721 1.00 98.06 90 GLY A C 1
ATOM 692 O O . GLY A 1 90 ? -9.815 3.852 -2.451 1.00 98.06 90 GLY A O 1
AT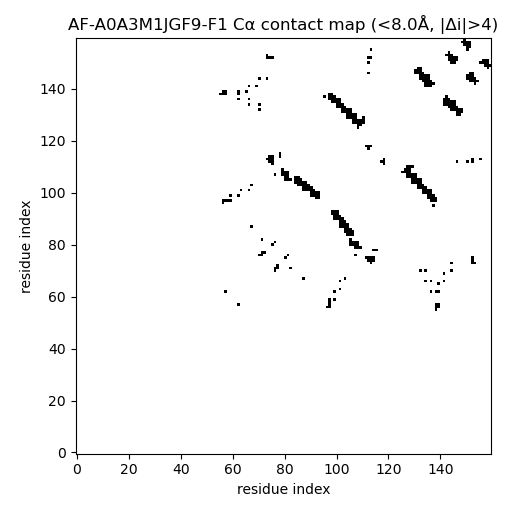OM 693 N N . SER A 1 91 ? -12.039 3.879 -2.113 1.00 97.94 91 SER A N 1
ATOM 694 C CA . SER A 1 91 ? -12.035 2.827 -1.096 1.00 97.94 91 SER A CA 1
ATOM 695 C C . SER A 1 91 ? -13.243 1.923 -1.189 1.00 97.94 91 SER A C 1
ATOM 697 O O . SER A 1 91 ? -14.324 2.354 -1.589 1.00 97.94 91 SER A O 1
ATOM 699 N N . ILE A 1 92 ? -13.057 0.691 -0.732 1.00 97.31 92 ILE A N 1
ATOM 700 C CA . ILE A 1 92 ? -14.127 -0.281 -0.525 1.00 97.31 92 ILE A CA 1
ATOM 701 C C . ILE A 1 92 ? -14.135 -0.661 0.959 1.00 97.31 92 ILE A C 1
ATOM 703 O O . ILE A 1 92 ? -13.073 -0.828 1.561 1.00 97.31 92 ILE A O 1
ATOM 707 N N . ASN A 1 93 ? -15.323 -0.776 1.557 1.00 94.44 93 ASN A N 1
ATOM 708 C CA . ASN A 1 93 ? -15.468 -1.258 2.932 1.00 94.44 93 ASN A CA 1
ATOM 709 C C . ASN A 1 93 ? -15.145 -2.756 3.005 1.00 94.44 93 ASN A C 1
ATOM 711 O O . ASN A 1 93 ? -15.595 -3.533 2.163 1.00 94.44 93 ASN A O 1
ATOM 715 N N . GLY A 1 94 ? -14.396 -3.152 4.029 1.00 91.25 94 GLY A N 1
ATOM 716 C CA . GLY A 1 94 ? -14.154 -4.552 4.355 1.00 91.25 94 GLY A CA 1
ATOM 717 C C . GLY A 1 94 ? -15.249 -5.151 5.242 1.00 91.25 94 GLY A C 1
ATOM 718 O O . GLY A 1 94 ? -16.319 -4.576 5.441 1.00 91.25 94 GLY A O 1
ATOM 719 N N . SER A 1 95 ? -14.959 -6.320 5.812 1.00 89.31 95 SER A N 1
ATOM 720 C CA . SER A 1 95 ? -15.920 -7.109 6.601 1.00 89.31 95 SER A CA 1
ATOM 721 C C . SER A 1 95 ? -16.141 -6.608 8.036 1.00 89.31 95 SER A C 1
ATOM 723 O O . SER A 1 95 ? -16.974 -7.163 8.750 1.00 89.31 95 SER A O 1
ATOM 725 N N . CYS A 1 96 ? -15.397 -5.593 8.482 1.00 87.38 96 CYS A N 1
ATOM 726 C CA . CYS A 1 96 ? -15.485 -5.029 9.828 1.00 87.38 96 CYS A CA 1
ATOM 727 C C . CYS A 1 96 ? -15.669 -3.504 9.798 1.00 87.38 96 CYS A C 1
ATOM 729 O O . CYS A 1 96 ? -15.423 -2.858 8.782 1.00 87.38 96 CYS A O 1
ATOM 731 N N . SER A 1 97 ? -16.084 -2.913 10.924 1.00 86.50 97 SER A N 1
ATOM 732 C CA . SER A 1 97 ? -16.351 -1.467 11.043 1.00 86.50 97 SER A CA 1
ATOM 733 C C . SER A 1 97 ? -15.128 -0.573 10.816 1.00 86.50 97 SER A C 1
ATOM 735 O O . SER A 1 97 ? -15.286 0.621 10.585 1.00 86.50 97 SER A O 1
ATOM 737 N N . SER A 1 98 ? -13.933 -1.148 10.920 1.00 89.25 98 SER A N 1
ATOM 738 C CA . SER A 1 98 ? -12.622 -0.503 10.810 1.00 89.25 98 SER A CA 1
ATOM 739 C C . SER A 1 98 ? -11.754 -1.138 9.713 1.00 89.25 98 SER A C 1
ATOM 741 O O . SER A 1 98 ? -10.526 -1.061 9.758 1.00 89.25 98 SER A O 1
ATOM 743 N N . CYS A 1 99 ? -12.392 -1.804 8.746 1.00 94.44 99 CYS A N 1
ATOM 744 C CA . CYS A 1 99 ? -11.729 -2.483 7.642 1.00 94.44 99 CYS A CA 1
ATOM 745 C C . CYS A 1 99 ? -11.980 -1.721 6.343 1.00 94.44 99 CYS A C 1
ATOM 747 O O . CYS A 1 99 ? -13.136 -1.529 5.956 1.00 94.44 99 CYS A O 1
ATOM 749 N N . TRP A 1 100 ? -10.914 -1.352 5.637 1.00 97.50 100 TRP A N 1
ATOM 750 C CA . TRP A 1 100 ? -11.008 -0.645 4.359 1.00 97.50 100 TRP A CA 1
ATOM 751 C C . TRP A 1 100 ? -9.906 -1.069 3.404 1.00 97.50 100 TRP A C 1
ATOM 753 O O . TRP A 1 100 ? -8.761 -1.257 3.800 1.00 97.50 100 TRP A O 1
ATOM 763 N N . ASN A 1 101 ? -10.250 -1.133 2.123 1.00 98.06 101 ASN A N 1
ATOM 764 C CA . ASN A 1 101 ? -9.288 -1.307 1.046 1.00 98.06 101 ASN A CA 1
ATOM 765 C C . ASN A 1 101 ? -9.126 0.038 0.346 1.00 98.06 101 ASN A C 1
ATOM 767 O O . ASN A 1 101 ? -9.982 0.417 -0.456 1.00 98.06 101 ASN A O 1
ATOM 771 N N . HIS A 1 102 ? -8.059 0.765 0.668 1.00 98.62 102 HIS A N 1
ATOM 772 C CA . HIS A 1 102 ? -7.760 2.065 0.072 1.00 98.62 102 HIS A CA 1
ATOM 773 C C . HIS A 1 102 ? -6.932 1.871 -1.201 1.00 98.62 102 HIS A C 1
ATOM 775 O O . HIS A 1 102 ? -5.858 1.275 -1.165 1.00 98.62 102 HIS A O 1
ATOM 781 N N . SER A 1 103 ? -7.437 2.365 -2.328 1.00 98.62 103 SER A N 1
ATOM 782 C CA . SER A 1 103 ? -6.775 2.274 -3.630 1.00 98.62 103 SER A CA 1
ATOM 783 C C . SER A 1 103 ? -6.034 3.565 -3.963 1.00 98.62 103 SER A C 1
ATOM 785 O O . SER A 1 103 ? -6.581 4.659 -3.804 1.00 98.62 103 SER A O 1
ATOM 787 N N . PHE A 1 104 ? -4.820 3.433 -4.487 1.00 98.75 104 PHE A N 1
ATOM 788 C CA . PHE A 1 104 ? -3.951 4.533 -4.893 1.00 98.75 104 PHE A CA 1
ATOM 789 C C . PHE A 1 104 ? -3.330 4.252 -6.264 1.00 98.75 104 PHE A C 1
ATOM 791 O O . PHE A 1 104 ? -3.129 3.096 -6.635 1.00 98.75 104 PHE A O 1
ATOM 798 N N . SER A 1 105 ? -2.995 5.301 -7.007 1.00 98.38 105 SER A N 1
ATOM 799 C CA . SER A 1 105 ? -2.138 5.231 -8.195 1.00 98.38 105 SER A CA 1
ATOM 800 C C . SER A 1 105 ? -0.868 6.026 -7.957 1.00 98.38 105 SER A C 1
ATOM 802 O O . SER A 1 105 ? -0.915 7.066 -7.299 1.00 98.38 105 SER A O 1
ATOM 804 N N . PHE A 1 106 ? 0.239 5.585 -8.536 1.00 98.00 106 PHE A N 1
ATOM 805 C CA . PHE A 1 106 ? 1.483 6.344 -8.555 1.00 98.00 106 PHE A CA 1
ATOM 806 C C . PHE A 1 106 ? 2.345 5.942 -9.747 1.00 98.00 106 PHE A C 1
ATOM 808 O O . PHE A 1 106 ? 2.107 4.927 -10.401 1.00 98.00 106 PHE A O 1
ATOM 815 N N . LEU A 1 107 ? 3.346 6.762 -10.030 1.00 96.19 107 LEU A N 1
ATOM 816 C CA . LEU A 1 107 ? 4.383 6.475 -11.003 1.00 96.19 107 LEU A CA 1
ATOM 817 C C . LEU A 1 107 ? 5.673 6.063 -10.287 1.00 96.19 107 LEU A C 1
ATOM 819 O O . LEU A 1 107 ? 6.000 6.628 -9.244 1.00 96.19 107 LEU A O 1
ATOM 823 N N . SER A 1 108 ? 6.419 5.131 -10.875 1.00 92.69 108 SER A N 1
ATOM 824 C CA . SER A 1 108 ? 7.729 4.666 -10.405 1.00 92.69 108 SER A CA 1
ATOM 825 C C . SER A 1 108 ? 8.796 4.808 -11.482 1.00 92.69 108 SER A C 1
ATOM 827 O O . SER A 1 108 ? 8.514 4.686 -12.674 1.00 92.69 108 SER A O 1
ATOM 829 N N . GLN A 1 109 ? 10.044 5.000 -11.064 1.00 90.06 109 GLN A N 1
ATOM 830 C CA . GLN A 1 109 ? 11.226 5.027 -11.936 1.00 90.06 109 GLN A CA 1
ATOM 831 C C . GLN A 1 109 ? 11.678 3.628 -12.383 1.00 90.06 109 GLN A C 1
ATOM 833 O O . GLN A 1 109 ? 12.542 3.496 -13.245 1.00 90.06 109 GLN A O 1
ATOM 838 N N . HIS A 1 110 ? 11.096 2.577 -11.804 1.00 86.19 110 HIS A N 1
ATOM 839 C CA . HIS A 1 110 ? 11.416 1.193 -12.111 1.00 86.19 110 HIS A CA 1
ATOM 840 C C . HIS A 1 110 ? 10.128 0.350 -12.141 1.00 86.19 110 HIS A C 1
ATOM 842 O O . HIS A 1 110 ? 9.295 0.517 -11.251 1.00 86.19 110 HIS A O 1
ATOM 848 N N . PRO A 1 111 ? 9.950 -0.563 -13.117 1.00 86.00 111 PRO A N 1
ATOM 849 C CA . PRO A 1 111 ? 8.725 -1.364 -13.259 1.00 86.00 111 PRO A CA 1
ATOM 850 C C . PRO A 1 111 ? 8.611 -2.538 -12.270 1.00 86.00 111 PRO A C 1
ATOM 852 O O . PRO A 1 111 ? 7.579 -3.193 -12.204 1.00 86.00 111 PRO A O 1
ATOM 855 N N . GLY A 1 112 ? 9.689 -2.855 -11.551 1.00 85.69 112 GLY A N 1
ATOM 856 C CA . GLY A 1 112 ? 9.741 -3.951 -10.578 1.00 85.69 112 GLY A CA 1
ATOM 857 C C . GLY A 1 112 ? 9.086 -3.641 -9.226 1.00 85.69 112 GLY A C 1
ATOM 858 O O . GLY A 1 112 ? 8.657 -2.519 -8.958 1.00 85.69 112 GLY A O 1
ATOM 859 N N . TYR A 1 113 ? 9.107 -4.643 -8.343 1.00 90.12 113 TYR A N 1
ATOM 860 C CA . TYR A 1 113 ? 8.487 -4.618 -7.014 1.00 90.12 113 TYR A CA 1
ATOM 861 C C . TYR A 1 113 ? 9.503 -4.897 -5.893 1.00 90.12 113 TYR A C 1
ATOM 863 O O . TYR A 1 113 ? 10.564 -5.480 -6.130 1.00 90.12 113 TYR A O 1
ATOM 871 N N . GLY A 1 114 ? 9.200 -4.486 -4.660 1.00 86.75 114 GLY A N 1
ATOM 872 C CA . GLY A 1 114 ? 10.026 -4.760 -3.478 1.00 86.75 114 GLY A CA 1
ATOM 873 C C . GLY A 1 114 ? 11.319 -3.927 -3.383 1.00 86.75 114 GLY A C 1
ATOM 874 O O . GLY A 1 114 ? 11.464 -2.922 -4.071 1.00 86.75 114 GLY A O 1
ATOM 875 N N . PRO A 1 115 ? 12.276 -4.286 -2.513 1.00 79.44 115 PRO A N 1
ATOM 876 C CA . PRO A 1 115 ? 13.528 -3.540 -2.369 1.00 79.44 115 PRO A CA 1
ATOM 877 C C . PRO A 1 115 ? 14.459 -3.693 -3.585 1.00 79.44 115 PRO A C 1
ATOM 879 O O . PRO A 1 115 ? 14.347 -4.649 -4.352 1.00 79.44 115 PRO A O 1
ATOM 882 N N . VAL A 1 116 ? 15.420 -2.770 -3.722 1.00 70.44 116 VAL A N 1
ATOM 883 C CA . VAL A 1 116 ? 16.394 -2.715 -4.837 1.00 70.44 116 VAL A CA 1
ATOM 884 C C . VAL A 1 116 ? 17.190 -4.020 -4.993 1.00 70.44 116 VAL A C 1
ATOM 886 O O . VAL A 1 116 ? 17.503 -4.419 -6.107 1.00 70.44 116 VAL A O 1
ATOM 889 N N . GLU A 1 117 ? 17.465 -4.733 -3.897 1.00 68.06 117 GLU A N 1
ATOM 890 C CA . GLU A 1 117 ? 18.201 -6.012 -3.898 1.00 68.06 117 GLU A CA 1
ATOM 891 C C . GLU A 1 117 ? 17.499 -7.147 -4.667 1.00 68.06 117 GLU A C 1
ATOM 893 O O . GLU A 1 117 ? 18.164 -8.060 -5.153 1.00 68.06 117 GLU A O 1
ATOM 898 N N . ASN A 1 118 ? 16.177 -7.060 -4.847 1.00 61.34 118 ASN A N 1
ATOM 899 C CA . ASN A 1 118 ? 15.394 -8.038 -5.608 1.00 61.34 118 ASN A CA 1
ATOM 900 C C . ASN A 1 118 ? 15.275 -7.686 -7.099 1.00 61.34 118 ASN A C 1
ATOM 902 O O . ASN A 1 118 ? 14.606 -8.395 -7.854 1.00 61.34 118 ASN A O 1
ATOM 906 N N . ARG A 1 119 ? 15.899 -6.591 -7.539 1.00 64.31 119 ARG A N 1
ATOM 907 C CA . ARG A 1 119 ? 15.760 -6.048 -8.889 1.00 64.31 119 ARG A CA 1
ATOM 908 C C . ARG A 1 119 ? 17.142 -6.071 -9.534 1.00 64.31 119 ARG A C 1
ATOM 910 O O . ARG A 1 119 ? 18.018 -5.290 -9.180 1.00 64.31 119 ARG A O 1
ATOM 917 N N . GLY A 1 120 ? 17.373 -7.039 -10.425 1.00 58.03 120 GLY A N 1
ATOM 918 C CA . GLY A 1 120 ? 18.648 -7.174 -11.136 1.00 58.03 120 GLY A CA 1
ATOM 919 C C . GLY A 1 120 ? 19.079 -5.848 -11.772 1.00 58.03 120 GLY A C 1
ATOM 920 O O . GLY A 1 120 ? 18.233 -5.042 -12.146 1.00 58.03 120 GLY A O 1
ATOM 921 N N . SER A 1 121 ? 20.390 -5.625 -11.890 1.00 53.16 121 SER A N 1
ATOM 922 C CA . SER A 1 121 ? 21.025 -4.374 -12.339 1.00 53.16 121 SER A CA 1
ATOM 923 C C . SER A 1 121 ? 20.805 -4.060 -13.830 1.00 53.16 121 SER A C 1
ATOM 925 O O . SER A 1 121 ? 21.759 -3.794 -14.567 1.00 53.16 121 SER A O 1
ATOM 927 N N . ALA A 1 122 ? 19.572 -4.164 -14.319 1.00 53.84 122 ALA A N 1
ATOM 928 C CA . ALA A 1 122 ? 19.226 -3.777 -15.670 1.00 53.84 122 ALA A CA 1
ATOM 929 C C . ALA A 1 122 ? 19.427 -2.264 -15.791 1.00 53.84 122 ALA A C 1
ATOM 931 O O . ALA A 1 122 ? 18.934 -1.487 -14.975 1.00 53.84 122 ALA A O 1
ATOM 932 N N . ALA A 1 123 ? 20.227 -1.875 -16.783 1.00 54.56 123 ALA A N 1
ATOM 933 C CA . ALA A 1 123 ? 20.562 -0.493 -17.078 1.00 54.56 123 ALA A CA 1
ATOM 934 C C . ALA A 1 123 ? 19.307 0.390 -17.043 1.00 54.56 123 ALA A C 1
ATOM 936 O O . ALA A 1 123 ? 18.286 0.036 -17.632 1.00 54.56 123 ALA A O 1
ATOM 937 N N . ILE A 1 124 ? 19.417 1.521 -16.344 1.00 56.25 124 ILE A N 1
ATOM 938 C CA . ILE A 1 124 ? 18.364 2.519 -16.153 1.00 56.25 124 ILE A CA 1
ATOM 939 C C . ILE A 1 124 ? 17.818 2.919 -17.529 1.00 56.25 124 ILE A C 1
ATOM 941 O O . ILE A 1 124 ? 18.417 3.715 -18.252 1.00 56.25 124 ILE A O 1
ATOM 945 N N . LEU A 1 125 ? 16.686 2.334 -17.913 1.00 55.69 125 LEU A N 1
ATOM 946 C CA . LEU A 1 125 ? 15.845 2.877 -18.965 1.00 55.69 125 LEU A CA 1
ATOM 947 C C . LEU A 1 125 ? 15.140 4.087 -18.353 1.00 55.69 125 LEU A C 1
ATOM 949 O O . LEU A 1 125 ? 14.625 3.994 -17.242 1.00 55.69 125 LEU A O 1
ATOM 953 N N . ASN A 1 126 ? 15.118 5.215 -19.067 1.00 57.28 126 ASN A N 1
ATOM 954 C CA . ASN A 1 126 ? 14.313 6.394 -18.727 1.00 57.28 126 ASN A CA 1
ATOM 955 C C . ASN A 1 126 ? 12.818 6.063 -18.867 1.00 57.28 126 ASN A C 1
ATOM 957 O O . ASN A 1 126 ? 12.138 6.577 -19.755 1.00 57.28 126 ASN A O 1
ATOM 961 N N . PHE A 1 127 ? 12.322 5.136 -18.058 1.00 71.19 127 PHE A N 1
ATOM 962 C CA . PHE A 1 127 ? 10.961 4.651 -18.114 1.00 71.19 127 PHE A CA 1
ATOM 963 C C . PHE A 1 127 ? 10.259 4.993 -16.812 1.00 71.19 127 PHE A C 1
ATOM 965 O O . PHE A 1 127 ? 10.791 4.813 -15.720 1.00 71.19 127 PHE A O 1
ATOM 972 N N . THR A 1 128 ? 9.047 5.505 -16.948 1.00 86.06 128 THR A N 1
ATOM 973 C CA . THR A 1 128 ? 8.154 5.740 -15.827 1.00 86.06 128 THR A CA 1
ATOM 974 C C . THR A 1 128 ? 7.043 4.709 -15.912 1.00 86.06 128 THR A C 1
ATOM 976 O O . THR A 1 128 ? 6.308 4.674 -16.897 1.00 86.06 128 THR A O 1
ATOM 979 N N . SER A 1 129 ? 6.949 3.849 -14.902 1.00 90.69 129 SER A N 1
ATOM 980 C CA . SER A 1 129 ? 5.940 2.796 -14.817 1.00 90.69 129 SER A CA 1
ATOM 981 C C . SER A 1 129 ? 4.773 3.265 -13.963 1.00 90.69 129 SER A C 1
ATOM 983 O O . SER A 1 129 ? 4.983 3.804 -12.879 1.00 90.69 129 SER A O 1
ATOM 985 N N . ALA A 1 130 ? 3.548 3.076 -14.443 1.00 95.69 130 ALA A N 1
ATOM 986 C CA . ALA A 1 130 ? 2.355 3.346 -13.655 1.00 95.69 130 ALA A CA 1
ATOM 987 C C . ALA A 1 130 ? 1.992 2.117 -12.822 1.00 95.69 130 ALA A C 1
ATOM 989 O O . ALA A 1 130 ? 1.935 1.014 -13.358 1.00 95.69 130 ALA A O 1
ATOM 990 N N . HIS A 1 131 ? 1.706 2.336 -11.543 1.00 96.94 131 HIS A N 1
ATOM 991 C CA . HIS A 1 131 ? 1.299 1.300 -10.606 1.00 96.94 131 HIS A CA 1
ATOM 992 C C . HIS A 1 131 ? -0.025 1.651 -9.936 1.00 96.94 131 HIS A C 1
ATOM 994 O O . HIS A 1 131 ? -0.333 2.825 -9.683 1.00 96.94 131 HIS A O 1
ATOM 1000 N N . ARG A 1 132 ? -0.790 0.614 -9.596 1.00 98.12 132 ARG A N 1
ATOM 1001 C CA . ARG A 1 132 ? -1.962 0.706 -8.724 1.00 98.12 132 ARG A CA 1
ATOM 1002 C C . ARG A 1 132 ? -1.687 -0.053 -7.435 1.00 98.12 132 ARG A C 1
ATOM 1004 O O . ARG A 1 132 ? -1.376 -1.236 -7.476 1.00 98.12 132 ARG A O 1
ATOM 1011 N N . ALA A 1 133 ? -1.860 0.607 -6.299 1.00 98.44 133 ALA A N 1
ATOM 1012 C CA . ALA A 1 133 ? -1.772 -0.016 -4.988 1.00 98.44 133 ALA A CA 1
ATOM 1013 C C . ALA A 1 133 ? -3.150 -0.172 -4.349 1.00 98.44 133 ALA A C 1
ATOM 1015 O O . ALA A 1 133 ? -3.970 0.745 -4.409 1.00 98.44 133 ALA A O 1
ATOM 1016 N N . VAL A 1 134 ? -3.370 -1.290 -3.666 1.00 98.56 134 VAL A N 1
ATOM 1017 C CA . VAL A 1 134 ? -4.480 -1.493 -2.735 1.00 98.56 134 VAL A CA 1
ATOM 1018 C C . VAL A 1 134 ? -3.899 -1.780 -1.358 1.00 98.56 134 VAL A C 1
ATOM 1020 O O . VAL A 1 134 ? -3.276 -2.817 -1.130 1.00 98.56 134 VAL A O 1
ATOM 1023 N N . VAL A 1 135 ? -4.112 -0.856 -0.427 1.00 98.50 135 VAL A N 1
ATOM 1024 C CA . VAL A 1 135 ? -3.734 -1.022 0.977 1.00 98.50 135 VAL A CA 1
ATOM 1025 C C . VAL A 1 135 ? -4.929 -1.595 1.728 1.00 98.50 135 VAL A C 1
ATOM 1027 O O . VAL A 1 135 ? -5.960 -0.932 1.864 1.00 98.50 135 VAL A O 1
ATOM 1030 N N . VAL A 1 136 ? -4.789 -2.832 2.200 1.00 98.00 136 VAL A N 1
ATOM 1031 C CA . VAL A 1 136 ? -5.817 -3.543 2.969 1.00 98.00 136 VAL A CA 1
ATOM 1032 C C . VAL A 1 136 ? -5.619 -3.218 4.443 1.00 98.00 136 VAL A C 1
ATOM 1034 O O . VAL A 1 136 ? -4.702 -3.735 5.085 1.00 98.00 136 VAL A O 1
ATOM 1037 N N . MET A 1 137 ? -6.464 -2.340 4.972 1.00 97.25 137 MET A N 1
ATOM 1038 C CA . MET A 1 137 ? -6.438 -1.901 6.362 1.00 97.25 137 MET A CA 1
ATOM 1039 C C . MET A 1 137 ? -7.374 -2.743 7.220 1.00 97.25 137 MET A C 1
ATOM 1041 O O . MET A 1 137 ? -8.532 -2.966 6.867 1.00 97.25 137 MET A O 1
ATOM 1045 N N . GLU A 1 138 ? -6.880 -3.131 8.390 1.00 94.81 138 GLU A N 1
ATOM 1046 C CA . GLU A 1 138 ? -7.675 -3.684 9.481 1.00 94.81 138 GLU A CA 1
ATOM 1047 C C . GLU A 1 138 ? -7.254 -2.988 10.779 1.00 94.81 138 GLU A C 1
ATOM 1049 O O . GLU A 1 138 ? -6.082 -3.025 11.187 1.00 94.81 138 GLU A O 1
ATOM 1054 N N . ASP A 1 139 ? -8.219 -2.306 11.397 1.00 89.69 139 ASP A N 1
ATOM 1055 C CA . ASP A 1 139 ? -8.031 -1.449 12.564 1.00 89.69 139 ASP A CA 1
ATOM 1056 C C . ASP A 1 139 ? -6.980 -0.354 12.334 1.00 89.69 139 ASP A C 1
ATOM 1058 O O . AS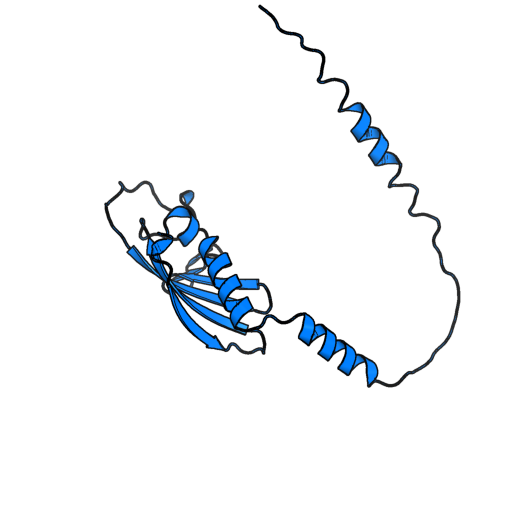P A 1 139 ? -7.251 0.648 11.676 1.00 89.69 139 ASP A O 1
ATOM 1062 N N . LYS A 1 140 ? -5.783 -0.527 12.904 1.00 92.81 140 LYS A N 1
ATOM 1063 C CA . LYS A 1 140 ? -4.672 0.441 12.903 1.00 92.81 140 LYS A CA 1
ATOM 1064 C C . LYS A 1 140 ? -3.451 -0.071 12.138 1.00 92.81 140 LYS A C 1
ATOM 1066 O O . LYS A 1 140 ? -2.346 0.425 12.339 1.00 92.81 140 LYS A O 1
ATOM 1071 N N . SER A 1 141 ? -3.627 -1.087 11.296 1.00 94.31 141 SER A N 1
ATOM 1072 C CA . SER A 1 141 ? -2.529 -1.739 10.578 1.00 94.31 141 SER A CA 1
ATOM 1073 C C . SER A 1 141 ? -2.906 -2.078 9.141 1.00 94.31 141 SER A C 1
ATOM 1075 O O . SER A 1 141 ? -4.044 -2.463 8.877 1.00 94.31 141 SER A O 1
ATOM 1077 N N . ALA A 1 142 ? -1.936 -1.988 8.229 1.00 96.50 142 ALA A N 1
ATOM 1078 C CA . ALA A 1 142 ? -2.057 -2.603 6.914 1.00 96.50 142 ALA A CA 1
ATOM 1079 C C . ALA A 1 142 ? -1.745 -4.097 7.032 1.00 96.50 142 ALA A C 1
ATOM 1081 O O . ALA A 1 142 ? -0.684 -4.481 7.528 1.00 96.50 142 ALA A O 1
ATOM 1082 N N . LYS A 1 143 ? -2.672 -4.938 6.579 1.00 97.19 143 LYS A N 1
ATOM 1083 C CA . LYS A 1 143 ? -2.468 -6.385 6.459 1.00 97.19 143 LYS A CA 1
ATOM 1084 C C . LYS A 1 143 ? -1.743 -6.743 5.175 1.00 97.19 143 LYS A C 1
ATOM 1086 O O . LYS A 1 143 ? -0.935 -7.663 5.183 1.00 97.19 143 LYS A O 1
ATOM 1091 N N . MET A 1 144 ? -2.030 -6.009 4.103 1.00 97.38 144 MET A N 1
ATOM 1092 C CA . MET A 1 144 ? -1.419 -6.187 2.790 1.00 97.38 144 MET A CA 1
ATOM 1093 C C . MET A 1 144 ? -1.268 -4.833 2.103 1.00 97.38 144 MET A C 1
ATOM 1095 O O . MET A 1 144 ? -2.080 -3.925 2.314 1.00 97.38 144 MET A O 1
ATOM 1099 N N . ILE A 1 145 ? -0.253 -4.724 1.253 1.00 98.31 145 ILE A N 1
ATOM 1100 C CA . ILE A 1 145 ? -0.070 -3.606 0.326 1.00 98.31 145 ILE A CA 1
ATOM 1101 C C . ILE A 1 145 ? 0.137 -4.227 -1.047 1.00 98.31 145 ILE A C 1
ATOM 1103 O O . ILE A 1 145 ? 1.243 -4.624 -1.403 1.00 98.31 145 ILE A O 1
ATOM 1107 N N . ILE A 1 146 ? -0.957 -4.358 -1.788 1.00 98.19 146 ILE A N 1
ATOM 1108 C CA . ILE A 1 146 ? -0.988 -5.079 -3.055 1.00 98.19 146 ILE A CA 1
ATOM 1109 C C . ILE A 1 146 ? -0.685 -4.106 -4.189 1.00 98.19 146 ILE A C 1
ATOM 1111 O O . ILE A 1 146 ? -1.447 -3.165 -4.385 1.00 98.19 146 ILE A O 1
ATOM 1115 N N . ILE A 1 147 ? 0.386 -4.335 -4.941 1.00 97.50 147 ILE A N 1
ATOM 1116 C CA . ILE A 1 147 ? 0.764 -3.561 -6.123 1.00 97.50 147 ILE A CA 1
ATOM 1117 C C . ILE A 1 147 ? 0.408 -4.358 -7.382 1.00 97.50 147 ILE A C 1
ATOM 1119 O O . ILE A 1 147 ? 0.766 -5.531 -7.506 1.00 97.50 147 ILE A O 1
ATOM 1123 N N . ASP A 1 148 ? -0.319 -3.710 -8.292 1.00 96.88 148 ASP A N 1
ATOM 1124 C CA . ASP A 1 148 ? -0.787 -4.215 -9.592 1.00 96.88 148 ASP A CA 1
ATOM 1125 C C . ASP A 1 148 ? -1.502 -5.571 -9.537 1.00 96.88 148 ASP A C 1
ATOM 1127 O O . ASP A 1 148 ? -1.475 -6.328 -10.499 1.00 96.88 148 ASP A O 1
ATOM 1131 N N . ASP A 1 149 ? -2.132 -5.885 -8.404 1.00 96.75 149 ASP A N 1
ATOM 1132 C CA . ASP A 1 149 ? -2.768 -7.179 -8.113 1.00 96.75 149 ASP A CA 1
ATOM 1133 C C . ASP A 1 149 ? -1.813 -8.390 -8.141 1.00 96.75 149 ASP A C 1
ATOM 1135 O O . ASP A 1 149 ? -2.270 -9.528 -8.067 1.00 96.75 149 ASP A O 1
ATOM 1139 N N . VAL A 1 150 ? -0.495 -8.171 -8.210 1.00 95.50 150 VAL A N 1
ATOM 1140 C CA . VAL A 1 150 ? 0.498 -9.249 -8.365 1.00 95.50 150 VAL A CA 1
ATOM 1141 C C . VAL A 1 150 ? 1.482 -9.351 -7.213 1.00 95.50 150 VAL A C 1
ATOM 1143 O O . VAL A 1 150 ? 2.021 -10.429 -6.993 1.00 95.50 150 VAL A O 1
ATOM 1146 N N . TRP A 1 151 ? 1.747 -8.275 -6.475 1.00 95.75 151 TRP A N 1
ATOM 1147 C CA . TRP A 1 151 ? 2.800 -8.240 -5.458 1.00 95.75 151 TRP A CA 1
ATOM 1148 C C . TRP A 1 151 ? 2.278 -7.698 -4.135 1.00 95.75 151 TRP A C 1
ATOM 1150 O O . TRP A 1 151 ? 1.655 -6.645 -4.120 1.00 95.75 151 TRP A O 1
ATOM 1160 N N . ASP A 1 152 ? 2.572 -8.366 -3.021 1.00 97.50 152 ASP A N 1
ATOM 1161 C CA . ASP A 1 152 ? 2.303 -7.835 -1.684 1.00 97.50 152 ASP A CA 1
ATOM 1162 C C . ASP A 1 152 ? 3.592 -7.319 -1.034 1.00 97.50 152 ASP A C 1
ATOM 1164 O O . ASP A 1 152 ? 4.488 -8.091 -0.686 1.00 97.50 152 ASP A O 1
ATOM 1168 N N . ASP A 1 153 ? 3.668 -6.006 -0.823 1.00 95.31 153 ASP A N 1
ATOM 1169 C CA . ASP A 1 153 ? 4.823 -5.330 -0.228 1.00 95.31 153 ASP A CA 1
ATOM 1170 C C . ASP A 1 153 ? 4.998 -5.638 1.269 1.00 95.31 153 ASP A C 1
ATOM 1172 O O . ASP A 1 153 ? 6.108 -5.507 1.795 1.00 95.31 153 ASP A O 1
ATOM 1176 N N . VAL A 1 154 ? 3.937 -6.081 1.956 1.00 95.69 154 VAL A N 1
ATOM 1177 C CA . VAL A 1 154 ? 4.010 -6.479 3.370 1.00 95.69 154 VAL A CA 1
ATOM 1178 C C . VAL A 1 154 ? 4.696 -7.837 3.498 1.00 95.69 154 VAL A C 1
ATOM 1180 O O . VAL A 1 154 ? 5.673 -7.964 4.238 1.00 95.69 154 VAL A O 1
ATOM 1183 N N . SER A 1 155 ? 4.219 -8.849 2.764 1.00 95.44 155 SER A N 1
ATOM 1184 C CA . SER A 1 155 ? 4.800 -10.201 2.793 1.00 95.44 155 SER A CA 1
ATOM 1185 C C . SER A 1 155 ? 5.976 -10.413 1.829 1.00 95.44 155 SER A C 1
ATOM 1187 O O . SER A 1 155 ? 6.644 -11.443 1.911 1.00 95.44 155 SER A O 1
ATOM 1189 N N . ARG A 1 156 ? 6.276 -9.427 0.973 1.00 93.50 156 ARG A N 1
ATOM 1190 C CA . ARG A 1 156 ? 7.381 -9.402 -0.003 1.00 93.50 156 ARG A CA 1
ATOM 1191 C C . ARG A 1 156 ? 7.386 -10.598 -0.952 1.00 93.50 156 ARG A C 1
ATOM 1193 O O . ARG A 1 156 ? 8.418 -11.242 -1.154 1.00 93.50 156 ARG A O 1
ATOM 1200 N N . ARG A 1 157 ? 6.228 -10.900 -1.528 1.00 93.44 157 ARG A N 1
ATOM 1201 C CA . ARG A 1 157 ? 6.064 -12.006 -2.476 1.00 93.44 157 ARG A CA 1
ATOM 1202 C C . ARG A 1 157 ? 5.010 -11.688 -3.522 1.00 93.44 157 ARG A C 1
ATOM 1204 O O . ARG A 1 157 ? 4.149 -10.832 -3.315 1.00 93.44 157 ARG A O 1
ATOM 1211 N N . PHE A 1 158 ? 5.049 -12.453 -4.608 1.00 93.31 158 PHE A N 1
ATOM 1212 C CA . PHE A 1 158 ? 3.947 -12.490 -5.554 1.00 93.31 158 PHE A CA 1
ATOM 1213 C C . PHE A 1 158 ? 2.712 -13.150 -4.925 1.00 93.31 158 PHE A C 1
ATOM 1215 O O . PHE A 1 158 ? 2.818 -14.055 -4.084 1.00 93.31 158 PHE A O 1
ATOM 1222 N N . ILE A 1 159 ? 1.547 -12.643 -5.305 1.00 93.56 159 ILE A N 1
ATOM 1223 C CA . ILE A 1 159 ? 0.240 -13.194 -4.966 1.00 93.56 159 ILE A CA 1
ATOM 1224 C C . ILE A 1 159 ? -0.070 -14.264 -6.019 1.00 93.56 159 ILE A C 1
ATOM 1226 O O . ILE A 1 159 ? 0.146 -14.036 -7.208 1.00 93.56 159 ILE A O 1
ATOM 1230 N N . GLU A 1 160 ? -0.498 -15.439 -5.560 1.00 75.31 160 GLU A N 1
ATOM 1231 C CA . GLU A 1 160 ? -0.891 -16.584 -6.396 1.00 75.31 160 GLU A CA 1
ATOM 1232 C C . GLU A 1 160 ? -2.409 -16.623 -6.586 1.00 75.31 160 GLU A C 1
ATOM 1234 O O . GLU A 1 160 ? -3.124 -16.263 -5.618 1.00 75.31 160 GLU A O 1
#

pLDDT: mean 76.19, std 22.41, range [32.53, 98.75]

Secondary structure (DSSP, 8-state):
------STTSSHHHHHHHHHHSSSSSS--------------TTHHHHHHHHHHHHHSPPHHHHHHHHHHHHHTSHHHHHHB-GGG-EEEEEEE-SSTTEEEEEEEEEESSS--S-GGGS---------EEEEEEEEEETTEEEEEEETTTEETTTTEE--

Mean predicted aligned error: 15.74 Å

Foldseek 3Di:
DDDDPDDPPPPVVVVVVVVPVVVPVPPDDDPDDDDDDDPDDDDVVVVVVVVVVVVQFDDPVRQQVLLLVVLCVQQFCVPFWDVVFKAWDDWDADPDPRWIWTKIKTKGQDQDDGHPVVPPPDPRDSDIDIKMWIFTDDGNDTPFIQIPVFATSVVGHGDD

Solvent-accessible surface area (backbone atoms only — not comparable to full-atom values): 9843 Å² total; per-residue (Å²): 137,85,84,84,92,78,75,81,79,70,62,70,66,57,63,63,62,63,66,62,64,71,76,69,74,82,80,81,85,80,87,82,85,78,93,75,93,69,94,74,80,86,56,70,65,58,54,53,49,50,53,55,50,61,74,64,44,45,52,72,70,56,42,49,52,50,42,53,53,51,48,56,66,27,39,42,35,54,78,34,39,42,77,93,46,61,41,82,73,51,73,46,81,48,97,48,98,35,21,35,38,41,31,32,37,32,36,17,58,50,83,72,65,44,51,71,92,76,49,78,90,68,76,87,59,101,44,76,31,81,45,40,36,38,31,34,34,49,48,92,44,73,76,38,35,29,40,70,85,39,32,26,52,66,82,68,44,74,61,132

Radius of gyration: 26.22 Å; Cα contacts (8 Å, |Δi|>4): 211; chains: 1; bounding box: 76×31×70 Å

Nearest PDB structures (foldseek):
  1uw5-assembly4_D  TM=4.666E-01  e=2.574E+00  Homo sapiens
  2a1l-assembly1_A  TM=2.930E-01  e=3.649E+00  Rattus norvegicus
  8pqo-assembly1_A  TM=3.689E-01  e=8.237E+00  Homo sapiens
  3i0y-assembly1_B  TM=3.958E-01  e=7.333E+00  Xanthomonas campestris pv. campestris
  8xff-assembly1_C  TM=2.451E-01  e=5.811E+00  Phage #D

Sequence (160 aa):
MVLSKKKELSVFFIIVLVGIAATLYFSSYSPAGSSGGVQEKGVVTSEIRKIQQKESSLTFEESRKLAEFLLSSAPTFFYDGIPSTLSYIGSINGSCSSCWNHSFSFLSQHPGYGPVENRGSAAILNFTSAHRAVVVMEDKSAKMIIIDDVWDDVSRRFIE